Protein AF-A0A450XG70-F1 (afdb_monomer_lite)

pLDDT: mean 70.64, std 16.94, range [37.62, 87.38]

Secondary structure (DSSP, 8-state):
-----HHHHHHHHHHHHSTTSPPHHHHHHHH---HHHHHHHHHHHSSPGGGS--------------

Organism: NCBI:txid2126335

Sequence (66 aa):
MPHYSQEFKEKLIREMMSPAGRRVSEIHRDTGISENTLYSWKNIYGPPPNARKSRAKAKMRYCTHI

InterPro domains:
  IPR002514 Transposase IS3/IS911family [PF01527] (4-45)
  IPR009057 Homedomain-like superfamily [SSF46689] (2-48)

Foldseek 3Di:
DPDDDPVRLVVLLVQCPDPPHDDLVVCCVVVVDDSVVNVVSNCVVPDHPCVPPDDDDDDDDDDDDD

Structure (mmCIF, N/CA/C/O backbone):
data_AF-A0A450XG70-F1
#
_entry.id   AF-A0A450XG70-F1
#
loop_
_atom_site.group_PDB
_atom_site.id
_atom_site.type_symbol
_atom_site.label_atom_id
_atom_site.label_alt_id
_atom_site.label_comp_id
_atom_site.label_asym_id
_atom_site.label_entity_id
_atom_site.label_seq_id
_atom_site.pdbx_PDB_ins_code
_atom_site.Cartn_x
_atom_site.Cartn_y
_atom_site.Cartn_z
_atom_site.occupancy
_atom_site.B_iso_or_equiv
_atom_site.auth_seq_id
_atom_site.auth_comp_id
_atom_site.auth_asym_id
_atom_site.auth_atom_id
_atom_site.pdbx_PDB_model_num
ATOM 1 N N . MET A 1 1 ? -3.589 11.537 -5.776 1.00 50.94 1 MET A N 1
ATOM 2 C CA . MET A 1 1 ? -3.396 10.211 -5.139 1.00 50.94 1 MET A CA 1
ATOM 3 C C . MET A 1 1 ? -3.466 10.416 -3.637 1.00 50.94 1 MET A C 1
ATOM 5 O O . MET A 1 1 ? -2.890 11.401 -3.192 1.00 50.94 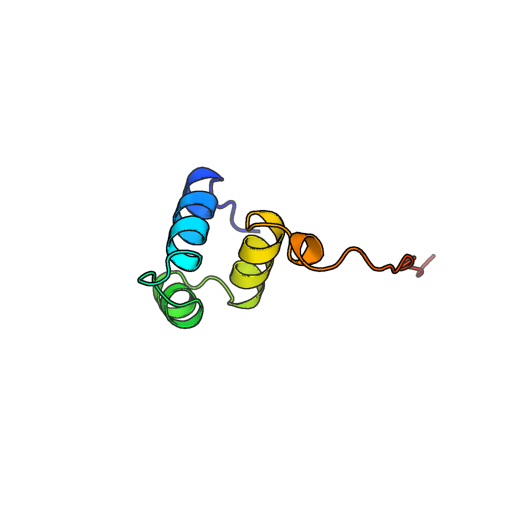1 MET A O 1
ATOM 9 N N . PRO A 1 2 ? -4.161 9.567 -2.863 1.00 57.66 2 PRO A N 1
ATOM 10 C CA . PRO A 1 2 ? -4.116 9.646 -1.405 1.00 57.66 2 PRO A CA 1
ATOM 11 C C . PRO A 1 2 ? -2.655 9.642 -0.934 1.00 57.66 2 PRO A C 1
ATOM 13 O O . PRO A 1 2 ? -1.855 8.788 -1.330 1.00 57.66 2 PRO A O 1
ATOM 16 N N . HIS A 1 3 ? -2.286 10.660 -0.160 1.00 66.88 3 HIS A N 1
ATOM 17 C CA . HIS A 1 3 ? -0.926 10.844 0.331 1.00 66.88 3 HIS A CA 1
ATOM 18 C C . HIS A 1 3 ? -0.706 9.929 1.537 1.00 66.88 3 HIS A C 1
ATOM 20 O O . HIS A 1 3 ? -0.877 10.332 2.680 1.00 66.88 3 HIS A O 1
ATOM 26 N N . TYR A 1 4 ? -0.346 8.672 1.280 1.00 75.75 4 TYR A N 1
ATOM 27 C CA . TYR A 1 4 ? 0.125 7.782 2.340 1.00 75.75 4 TYR A CA 1
ATOM 28 C C . TYR A 1 4 ? 1.516 8.230 2.799 1.00 75.75 4 TYR A C 1
ATOM 30 O O . TYR A 1 4 ? 2.409 8.418 1.960 1.00 75.75 4 TYR A O 1
ATOM 38 N N . SER A 1 5 ? 1.700 8.376 4.112 1.00 82.00 5 SER A N 1
ATOM 39 C CA . SER A 1 5 ? 3.000 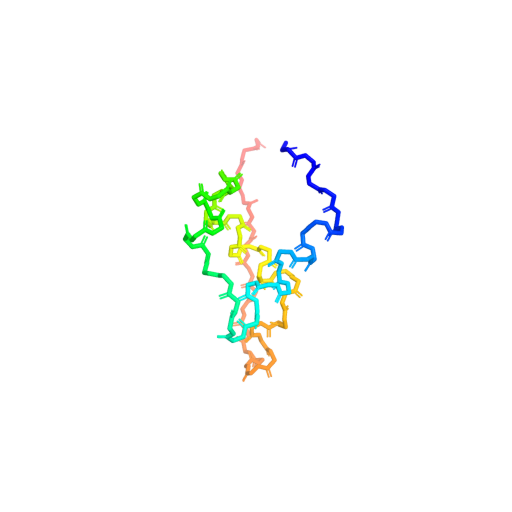8.682 4.710 1.00 82.00 5 SER A CA 1
ATOM 40 C C . SER A 1 5 ? 4.021 7.591 4.370 1.00 82.00 5 SER A C 1
ATOM 42 O O . SER A 1 5 ? 3.674 6.420 4.188 1.00 82.00 5 SER A O 1
ATOM 44 N N . GLN A 1 6 ? 5.293 7.973 4.238 1.00 79.50 6 GLN A N 1
ATOM 45 C CA . GLN A 1 6 ? 6.362 7.019 3.921 1.00 79.50 6 GLN A CA 1
ATOM 46 C C . GLN A 1 6 ? 6.482 5.935 4.997 1.00 79.50 6 GLN A C 1
ATOM 48 O O . GLN A 1 6 ? 6.545 4.759 4.655 1.00 79.50 6 GLN A O 1
ATOM 53 N N . GLU A 1 7 ? 6.376 6.311 6.272 1.00 82.38 7 GLU A N 1
ATOM 54 C CA . GLU A 1 7 ? 6.414 5.375 7.402 1.00 82.38 7 GLU A CA 1
ATOM 55 C C . GLU A 1 7 ? 5.320 4.303 7.311 1.00 82.38 7 GLU A C 1
ATOM 57 O O . GLU A 1 7 ? 5.559 3.123 7.580 1.00 82.38 7 GLU A O 1
ATOM 62 N N . PHE A 1 8 ? 4.117 4.691 6.874 1.00 85.06 8 PHE A N 1
ATOM 63 C CA . PHE A 1 8 ? 3.021 3.748 6.677 1.00 85.06 8 PHE A CA 1
ATOM 64 C C . PHE A 1 8 ? 3.336 2.761 5.552 1.00 85.06 8 PHE A C 1
ATOM 66 O O . PHE A 1 8 ? 3.164 1.556 5.731 1.00 85.06 8 PHE A O 1
ATOM 73 N N . LYS A 1 9 ? 3.849 3.255 4.417 1.00 82.56 9 LYS A N 1
ATOM 74 C CA . LYS A 1 9 ? 4.252 2.406 3.284 1.00 82.56 9 LYS A CA 1
ATOM 75 C C . LYS A 1 9 ? 5.339 1.420 3.694 1.00 82.56 9 LYS A C 1
ATOM 77 O O . LYS A 1 9 ? 5.219 0.236 3.401 1.00 82.56 9 LYS A O 1
ATOM 82 N N . GLU A 1 10 ? 6.367 1.881 4.397 1.00 83.69 10 GLU A N 1
ATOM 83 C CA . GLU A 1 10 ? 7.476 1.039 4.847 1.00 83.69 10 GLU A CA 1
ATOM 84 C C . GLU A 1 10 ? 7.018 -0.045 5.818 1.00 83.69 10 GLU A C 1
ATOM 86 O O . GLU A 1 10 ? 7.394 -1.208 5.659 1.00 83.69 10 GLU A O 1
ATOM 91 N N . LYS A 1 11 ? 6.157 0.299 6.784 1.00 86.25 11 LYS A N 1
ATOM 92 C CA . LYS A 1 11 ? 5.562 -0.682 7.699 1.00 86.25 11 LYS A CA 1
ATOM 93 C C . LYS A 1 11 ? 4.761 -1.735 6.932 1.00 86.25 11 LYS A C 1
ATOM 95 O O . LYS A 1 11 ? 4.962 -2.926 7.161 1.00 86.25 11 LYS A O 1
ATOM 100 N N . LEU A 1 12 ? 3.922 -1.306 5.986 1.00 86.56 12 LEU A N 1
ATOM 101 C CA . LEU A 1 12 ? 3.119 -2.206 5.152 1.00 86.56 12 LEU A CA 1
ATOM 102 C C . LEU A 1 12 ? 4.001 -3.145 4.322 1.00 86.56 12 LEU A C 1
ATOM 104 O O . LEU A 1 12 ? 3.743 -4.341 4.252 1.00 86.56 12 LEU A O 1
ATOM 108 N N . ILE A 1 13 ? 5.066 -2.620 3.717 1.00 84.25 13 ILE A N 1
ATOM 109 C CA . ILE A 1 13 ? 5.984 -3.393 2.873 1.00 84.25 13 ILE A CA 1
ATOM 110 C C . ILE A 1 13 ? 6.791 -4.385 3.708 1.00 84.25 13 ILE A C 1
ATOM 112 O O . ILE A 1 13 ? 6.963 -5.527 3.284 1.00 84.25 13 ILE A O 1
ATOM 116 N N . ARG A 1 14 ? 7.250 -3.993 4.904 1.00 84.12 14 ARG A N 1
ATOM 117 C CA . ARG A 1 14 ? 7.907 -4.908 5.853 1.00 84.12 14 ARG A CA 1
ATOM 118 C C . ARG A 1 14 ? 6.968 -6.034 6.269 1.00 84.12 14 ARG A C 1
ATOM 120 O O . ARG A 1 14 ? 7.400 -7.181 6.326 1.00 84.12 14 ARG A O 1
ATOM 127 N N . GLU A 1 15 ? 5.694 -5.723 6.498 1.00 85.75 15 GLU A N 1
ATOM 128 C CA . GLU A 1 15 ? 4.672 -6.724 6.804 1.00 85.75 15 GLU A CA 1
ATOM 129 C C . GLU A 1 15 ? 4.443 -7.656 5.603 1.00 85.75 15 GLU A C 1
ATOM 131 O O . GLU A 1 15 ? 4.529 -8.865 5.761 1.00 85.75 15 GLU A O 1
ATOM 136 N N . MET A 1 16 ? 4.302 -7.130 4.382 1.00 84.62 16 MET A N 1
ATOM 137 C CA . MET A 1 16 ? 4.154 -7.921 3.145 1.00 84.62 16 MET A CA 1
ATOM 138 C C . MET A 1 16 ? 5.378 -8.779 2.776 1.00 84.62 16 MET A C 1
ATOM 140 O O . MET A 1 16 ? 5.247 -9.748 2.023 1.00 84.62 16 MET A O 1
ATOM 144 N N . MET A 1 17 ? 6.578 -8.386 3.211 1.00 81.38 17 MET A N 1
ATOM 145 C CA . MET A 1 17 ? 7.831 -9.112 2.967 1.00 81.38 17 MET A CA 1
ATOM 146 C C . MET A 1 17 ? 8.148 -10.141 4.055 1.00 81.38 17 MET A C 1
ATOM 148 O O . MET A 1 17 ? 9.031 -10.976 3.857 1.00 81.38 17 MET A O 1
ATOM 152 N N . SER A 1 18 ? 7.446 -10.104 5.188 1.00 80.88 18 SER A N 1
ATOM 153 C CA . SER A 1 18 ? 7.621 -11.091 6.247 1.00 80.88 18 SER A CA 1
ATOM 154 C C . SER A 1 18 ? 7.053 -12.448 5.804 1.00 80.88 18 SER A C 1
ATOM 156 O O . SER A 1 18 ? 5.930 -12.501 5.302 1.00 80.88 18 SER A O 1
ATOM 158 N N . PRO A 1 19 ? 7.769 -13.571 6.007 1.00 71.50 19 PRO A N 1
ATOM 159 C CA . PRO A 1 19 ? 7.274 -14.907 5.656 1.00 71.50 19 PRO A CA 1
ATOM 160 C C . PRO A 1 19 ? 6.017 -15.316 6.443 1.00 71.50 19 PRO A C 1
ATOM 162 O O . PRO A 1 19 ? 5.258 -16.158 5.975 1.00 71.50 19 PRO A O 1
ATOM 165 N N . ALA A 1 20 ? 5.788 -14.699 7.607 1.00 76.56 20 ALA A N 1
ATOM 166 C CA . ALA A 1 20 ? 4.577 -14.841 8.421 1.00 76.56 20 ALA A CA 1
ATOM 167 C C . ALA A 1 20 ? 3.658 -13.602 8.345 1.00 76.56 20 ALA A C 1
ATOM 169 O O . ALA A 1 20 ? 2.772 -13.428 9.177 1.00 76.56 20 ALA A O 1
ATOM 170 N N . GLY A 1 21 ? 3.915 -12.696 7.402 1.00 76.50 21 GLY A N 1
ATOM 171 C CA . GLY A 1 21 ? 3.181 -11.446 7.253 1.00 76.50 21 GLY A CA 1
ATOM 172 C C . GLY A 1 21 ? 1.834 -11.585 6.548 1.00 76.50 21 GLY A C 1
ATOM 173 O O . GLY A 1 21 ? 1.517 -12.625 5.967 1.00 76.50 21 GLY A O 1
ATOM 174 N N . ARG A 1 22 ? 1.041 -10.504 6.576 1.00 82.12 22 ARG A N 1
ATOM 175 C CA . ARG A 1 22 ? -0.262 -10.443 5.896 1.00 82.12 22 ARG A CA 1
ATOM 176 C C . ARG A 1 22 ? -0.108 -10.480 4.378 1.00 82.12 22 ARG A C 1
ATOM 178 O O . ARG A 1 22 ? 0.792 -9.857 3.805 1.00 82.12 22 ARG A O 1
ATOM 185 N N . ARG A 1 23 ? -1.018 -11.193 3.709 1.00 82.69 23 ARG A N 1
ATOM 186 C CA . ARG A 1 23 ? -1.027 -11.288 2.242 1.00 82.69 23 ARG A CA 1
ATOM 187 C C . ARG A 1 23 ? -1.530 -9.994 1.610 1.00 82.69 23 ARG A C 1
ATOM 189 O O . ARG A 1 23 ? -2.343 -9.274 2.182 1.00 82.69 23 ARG A O 1
ATOM 196 N N . VAL A 1 24 ? -1.102 -9.747 0.371 1.00 83.19 24 VAL A N 1
ATOM 197 C CA . VAL A 1 24 ? -1.523 -8.584 -0.435 1.00 83.19 24 VAL A CA 1
ATOM 198 C C . VAL A 1 24 ? -3.048 -8.471 -0.509 1.00 83.19 24 VAL A C 1
ATOM 200 O O . VAL A 1 24 ? -3.595 -7.392 -0.314 1.00 83.19 24 VAL A O 1
ATOM 203 N N . SER A 1 25 ? -3.729 -9.600 -0.702 1.00 83.69 25 SER A N 1
ATOM 204 C CA . SER A 1 25 ? -5.188 -9.692 -0.776 1.00 83.69 25 SER A CA 1
ATOM 205 C C . SER A 1 25 ? -5.890 -9.329 0.537 1.00 83.69 25 SER A C 1
ATOM 207 O O . SER A 1 25 ? -6.973 -8.748 0.527 1.00 83.69 25 SER A O 1
ATOM 209 N N . GLU A 1 26 ? -5.285 -9.663 1.680 1.00 86.25 26 GLU A N 1
ATOM 210 C CA . GLU A 1 26 ? -5.826 -9.320 3.000 1.00 86.25 26 GLU A CA 1
ATOM 211 C C . GLU A 1 26 ? -5.653 -7.831 3.275 1.00 86.25 26 GLU A C 1
ATOM 213 O O . GLU A 1 26 ? -6.599 -7.166 3.684 1.00 86.25 26 GLU A O 1
ATOM 218 N N . ILE A 1 27 ? -4.472 -7.291 2.967 1.00 85.69 27 ILE A N 1
ATOM 219 C CA . ILE A 1 27 ? -4.179 -5.862 3.098 1.00 85.69 27 ILE A CA 1
ATOM 220 C C . ILE A 1 27 ? -5.080 -5.048 2.172 1.00 85.69 27 ILE A C 1
ATOM 222 O O . ILE A 1 27 ? -5.603 -4.025 2.596 1.00 85.69 27 ILE A O 1
ATOM 226 N N . HIS A 1 28 ? -5.321 -5.505 0.943 1.00 86.19 28 HIS A N 1
ATOM 227 C CA . HIS A 1 28 ? -6.280 -4.886 0.028 1.00 86.19 28 HIS A CA 1
ATOM 228 C C . HIS A 1 28 ? -7.679 -4.796 0.647 1.00 86.19 28 HIS A C 1
ATOM 230 O O . HIS A 1 28 ? -8.317 -3.748 0.583 1.00 86.19 28 HIS A O 1
ATOM 236 N N . ARG A 1 29 ? -8.141 -5.876 1.288 1.00 85.88 29 ARG A N 1
ATOM 237 C CA . ARG A 1 29 ? -9.469 -5.929 1.912 1.00 85.88 29 ARG A CA 1
ATOM 238 C C . ARG A 1 29 ? -9.567 -5.082 3.187 1.00 85.88 29 ARG A C 1
ATOM 240 O O . ARG A 1 29 ? -10.639 -4.565 3.467 1.00 85.88 29 ARG A O 1
ATOM 247 N N . ASP A 1 30 ? -8.467 -4.942 3.922 1.00 87.38 30 ASP A N 1
ATOM 248 C CA . ASP A 1 30 ? -8.368 -4.180 5.177 1.00 87.38 30 ASP A CA 1
ATOM 249 C C . ASP A 1 30 ? -8.181 -2.670 4.942 1.00 87.38 30 ASP A C 1
ATOM 251 O O . ASP A 1 30 ? -8.866 -1.843 5.535 1.00 87.38 30 ASP A O 1
ATOM 255 N N . THR A 1 31 ? -7.273 -2.301 4.034 1.00 83.94 31 THR A N 1
ATOM 256 C CA . THR A 1 31 ? -6.892 -0.900 3.767 1.00 83.94 31 THR A CA 1
ATOM 257 C C . THR A 1 31 ? -7.616 -0.274 2.577 1.00 83.94 31 THR A C 1
ATOM 259 O O . THR A 1 31 ? -7.541 0.941 2.392 1.00 83.94 31 THR A O 1
ATOM 262 N N . GLY A 1 32 ? -8.274 -1.075 1.731 1.00 85.75 32 GLY A N 1
ATOM 263 C CA . GLY A 1 32 ? -8.887 -0.612 0.480 1.00 85.75 32 GLY A CA 1
ATOM 264 C C . GLY A 1 32 ? -7.876 -0.182 -0.591 1.00 85.75 32 GLY A C 1
ATOM 265 O O . GLY A 1 32 ? -8.253 0.393 -1.612 1.00 85.75 32 GLY A O 1
ATOM 266 N N . ILE A 1 33 ? -6.579 -0.423 -0.371 1.00 83.94 33 ILE A N 1
ATOM 267 C CA . ILE A 1 33 ? -5.516 -0.082 -1.318 1.00 83.94 33 ILE A CA 1
ATOM 268 C C . ILE A 1 33 ? -5.464 -1.155 -2.395 1.00 83.94 33 ILE A C 1
ATOM 270 O O . ILE A 1 33 ? -5.253 -2.319 -2.071 1.00 83.94 33 ILE A O 1
ATOM 274 N N . SER A 1 34 ? -5.571 -0.751 -3.667 1.00 85.19 34 SER A N 1
ATOM 275 C CA . SER A 1 34 ? -5.522 -1.673 -4.809 1.00 85.19 34 SER A CA 1
ATOM 276 C C . SER A 1 34 ? -4.299 -2.600 -4.753 1.00 85.19 34 SER A C 1
ATOM 278 O O . SER A 1 34 ? -3.179 -2.157 -4.471 1.00 85.19 34 SER A O 1
ATOM 280 N N . GLU A 1 35 ? -4.488 -3.880 -5.082 1.00 84.75 35 GLU A N 1
ATOM 281 C CA . GLU A 1 35 ? -3.397 -4.863 -5.084 1.00 84.75 35 GLU A CA 1
ATOM 282 C C . GLU A 1 35 ? -2.247 -4.413 -5.995 1.00 84.75 35 GLU A C 1
ATOM 284 O O . GLU A 1 35 ? -1.076 -4.558 -5.650 1.00 84.75 35 GLU A O 1
ATOM 289 N N . ASN A 1 36 ? -2.569 -3.762 -7.117 1.00 82.94 36 ASN A N 1
ATOM 290 C CA . ASN A 1 36 ? -1.586 -3.222 -8.052 1.00 82.94 36 ASN A CA 1
ATOM 291 C C . ASN A 1 36 ? -0.663 -2.169 -7.406 1.00 82.94 36 ASN A C 1
ATOM 293 O O . ASN A 1 36 ? 0.546 -2.148 -7.654 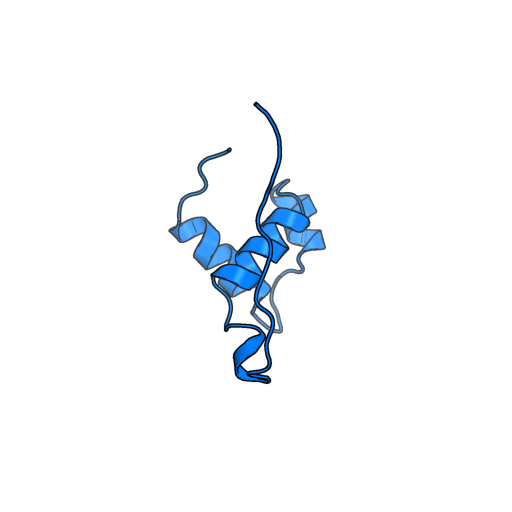1.00 82.94 36 ASN A O 1
ATOM 297 N N . THR A 1 37 ? -1.208 -1.311 -6.537 1.00 85.69 37 THR A N 1
ATOM 298 C CA . THR A 1 37 ? -0.417 -0.342 -5.761 1.00 85.69 37 THR A CA 1
ATOM 299 C C . THR A 1 37 ? 0.499 -1.049 -4.764 1.00 85.69 37 THR A C 1
ATOM 301 O O . THR A 1 37 ? 1.680 -0.714 -4.680 1.00 85.69 37 THR A O 1
ATOM 304 N N . LEU A 1 38 ? -0.011 -2.063 -4.064 1.00 84.75 38 LEU A N 1
ATOM 305 C CA . LEU A 1 38 ? 0.759 -2.848 -3.096 1.00 84.75 38 LEU A CA 1
ATOM 306 C C . LEU A 1 38 ? 1.920 -3.604 -3.769 1.00 84.75 38 LEU A C 1
ATOM 308 O O . LEU A 1 38 ? 3.051 -3.566 -3.280 1.00 84.75 38 LEU A O 1
ATOM 312 N N . TYR A 1 39 ? 1.689 -4.224 -4.931 1.00 84.19 39 TYR A N 1
ATOM 313 C CA . TYR A 1 39 ? 2.749 -4.848 -5.734 1.00 84.19 39 TYR A CA 1
ATOM 314 C C . TYR A 1 39 ? 3.780 -3.833 -6.238 1.00 84.19 39 TYR A C 1
ATOM 316 O O . TYR A 1 39 ? 4.980 -4.113 -6.214 1.00 84.19 39 TYR A O 1
ATOM 324 N N . SER A 1 40 ? 3.337 -2.640 -6.641 1.00 83.56 40 SER A N 1
ATOM 325 C CA . SER A 1 40 ? 4.241 -1.561 -7.057 1.00 83.56 40 SER A CA 1
ATOM 326 C C . SER A 1 40 ? 5.162 -1.138 -5.911 1.00 83.56 40 SER A C 1
ATOM 328 O O . SER A 1 40 ? 6.369 -1.017 -6.099 1.00 83.56 40 SER A O 1
ATOM 330 N N . TRP A 1 41 ? 4.625 -0.981 -4.699 1.00 84.38 41 TRP A N 1
ATOM 331 C CA . TRP A 1 41 ? 5.419 -0.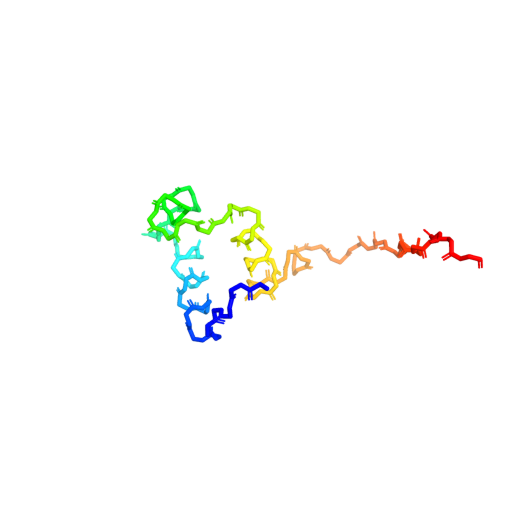654 -3.512 1.00 84.38 41 TRP A CA 1
ATOM 332 C C . TRP A 1 41 ? 6.393 -1.773 -3.148 1.00 84.38 41 TRP A C 1
ATOM 334 O O . TRP A 1 41 ? 7.566 -1.505 -2.896 1.00 84.38 41 TRP A O 1
ATOM 344 N N . LYS A 1 42 ? 5.953 -3.031 -3.220 1.00 80.75 42 LYS A N 1
ATOM 345 C CA . LYS A 1 42 ? 6.821 -4.198 -3.033 1.00 80.75 42 LYS A CA 1
ATOM 346 C C . LYS A 1 42 ? 8.009 -4.198 -4.005 1.00 80.75 42 LYS A C 1
ATOM 348 O O . LYS A 1 42 ? 9.099 -4.597 -3.618 1.00 80.75 42 LYS A O 1
ATOM 353 N N . ASN A 1 43 ? 7.811 -3.748 -5.243 1.00 78.12 43 ASN A N 1
ATOM 354 C CA . ASN A 1 43 ? 8.866 -3.674 -6.254 1.00 78.12 43 ASN A CA 1
ATOM 355 C C . ASN A 1 43 ? 9.812 -2.471 -6.072 1.00 78.12 43 ASN A C 1
ATOM 357 O O . ASN A 1 43 ? 10.986 -2.567 -6.408 1.00 78.12 43 ASN A O 1
ATOM 361 N N . ILE A 1 44 ? 9.303 -1.344 -5.566 1.00 77.62 44 ILE A N 1
ATOM 362 C CA . ILE A 1 44 ? 10.081 -0.107 -5.370 1.00 77.62 44 ILE A CA 1
ATOM 363 C C . ILE A 1 44 ? 10.927 -0.167 -4.092 1.00 77.62 44 ILE A C 1
ATOM 365 O O . ILE A 1 44 ? 12.080 0.251 -4.102 1.00 77.62 44 ILE A O 1
ATOM 369 N N . TYR A 1 45 ? 10.347 -0.660 -2.997 1.00 76.69 45 TYR A N 1
ATOM 370 C CA . TYR A 1 45 ? 10.967 -0.652 -1.666 1.00 76.69 45 TYR A CA 1
ATOM 371 C C . TYR A 1 45 ? 11.454 -2.033 -1.216 1.00 76.69 45 TYR A C 1
ATOM 373 O O . TYR A 1 45 ? 12.217 -2.143 -0.259 1.00 76.69 45 TYR A O 1
ATOM 381 N N . GLY A 1 46 ? 10.988 -3.103 -1.860 1.00 68.31 46 GLY A N 1
ATOM 382 C CA . GLY A 1 46 ? 11.540 -4.432 -1.644 1.00 68.31 46 GLY A CA 1
ATOM 383 C C . GLY A 1 46 ? 12.927 -4.575 -2.270 1.00 68.31 46 GLY A C 1
ATOM 384 O O . GLY A 1 46 ? 13.299 -3.774 -3.130 1.00 68.31 46 GLY A O 1
ATOM 385 N N . PRO A 1 47 ? 13.706 -5.602 -1.878 1.00 62.19 47 PRO A N 1
ATOM 386 C CA . PRO A 1 47 ? 14.940 -5.930 -2.569 1.00 62.19 47 PRO A CA 1
ATOM 387 C C . PRO A 1 47 ? 14.690 -6.024 -4.082 1.00 62.19 47 PRO A C 1
ATOM 389 O O . PRO A 1 47 ? 13.734 -6.692 -4.494 1.00 62.19 47 PRO A O 1
ATOM 392 N N . PRO A 1 48 ? 15.529 -5.366 -4.902 1.00 56.09 48 PRO A N 1
ATOM 393 C CA . PRO A 1 48 ? 15.362 -5.335 -6.343 1.00 56.09 48 PRO A CA 1
ATOM 394 C C . PRO A 1 48 ? 15.161 -6.758 -6.895 1.00 56.09 48 PRO A C 1
ATOM 396 O O . PRO A 1 48 ? 15.979 -7.639 -6.595 1.00 56.09 48 PRO A O 1
ATOM 399 N N . PRO A 1 49 ? 14.138 -7.021 -7.736 1.00 54.31 49 PRO A N 1
ATOM 400 C CA . PRO A 1 49 ? 13.931 -8.344 -8.349 1.00 54.31 49 PRO A CA 1
ATOM 401 C C . PRO A 1 49 ? 15.143 -8.804 -9.187 1.00 54.31 49 PRO A C 1
ATOM 403 O O . PRO A 1 49 ? 15.316 -9.982 -9.499 1.00 54.31 49 PRO A O 1
ATOM 406 N N . ASN A 1 50 ? 16.018 -7.860 -9.519 1.00 48.81 50 ASN A N 1
ATOM 407 C CA . ASN A 1 50 ? 17.250 -7.968 -10.282 1.00 48.81 50 ASN A CA 1
ATOM 408 C C . ASN A 1 50 ? 18.511 -8.277 -9.450 1.00 48.81 50 ASN A C 1
ATOM 410 O O . ASN A 1 50 ? 19.548 -8.524 -10.061 1.00 48.81 50 ASN A O 1
ATOM 414 N N . ALA A 1 51 ? 18.449 -8.405 -8.117 1.00 53.12 51 ALA A N 1
ATOM 415 C CA . ALA A 1 51 ? 19.573 -8.966 -7.344 1.00 53.12 51 ALA A CA 1
ATOM 416 C C . ALA A 1 51 ? 19.805 -10.469 -7.624 1.00 53.12 51 ALA A C 1
ATOM 418 O O . ALA A 1 51 ? 20.831 -11.021 -7.236 1.00 53.12 51 ALA A O 1
ATOM 419 N N . ARG A 1 52 ? 18.880 -11.139 -8.337 1.00 52.38 52 ARG A N 1
ATOM 420 C CA . ARG A 1 52 ? 19.091 -12.500 -8.858 1.00 52.38 52 ARG A CA 1
ATOM 421 C C . ARG A 1 52 ? 19.393 -12.590 -10.351 1.00 52.38 52 ARG A C 1
ATOM 423 O O . ARG A 1 52 ? 19.931 -13.620 -10.738 1.00 52.38 52 ARG A O 1
ATOM 430 N N . LYS A 1 53 ? 19.104 -11.580 -11.187 1.00 44.22 53 LYS A N 1
ATOM 431 C CA . LYS A 1 53 ? 19.498 -11.563 -12.615 1.00 44.22 53 LYS A CA 1
ATOM 432 C C . LYS A 1 53 ? 19.633 -10.135 -13.152 1.00 44.22 53 LYS A C 1
ATOM 434 O O . LYS A 1 53 ? 18.666 -9.518 -13.593 1.00 44.22 53 LYS A O 1
ATOM 439 N N . SER A 1 54 ? 20.867 -9.656 -13.206 1.0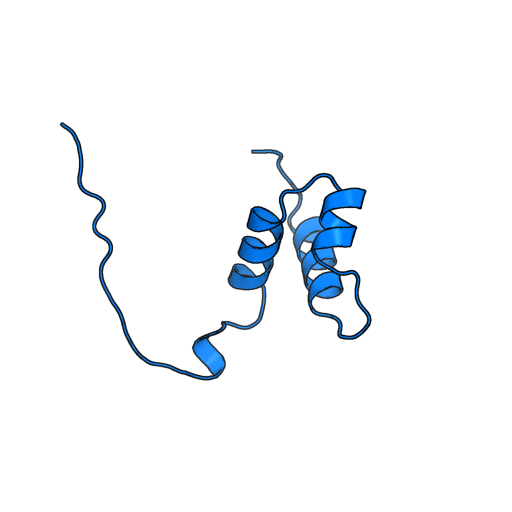0 45.38 54 SER A N 1
ATOM 440 C CA . SER A 1 54 ? 21.319 -8.659 -14.171 1.00 45.38 54 SER A CA 1
ATOM 441 C C . SER A 1 54 ? 21.177 -9.219 -15.596 1.00 45.38 54 SER A C 1
ATOM 443 O O . SER A 1 54 ? 22.054 -9.919 -16.093 1.00 45.38 54 SER A O 1
ATOM 445 N N . ARG A 1 55 ? 20.065 -8.937 -16.291 1.00 46.41 55 ARG A N 1
ATOM 446 C CA . ARG A 1 55 ? 20.016 -9.066 -17.760 1.00 46.41 55 ARG A CA 1
ATOM 447 C C . ARG A 1 55 ? 18.925 -8.186 -18.377 1.00 46.41 55 ARG A C 1
ATOM 449 O O . ARG A 1 55 ? 17.763 -8.555 -18.404 1.00 46.41 55 ARG A O 1
ATOM 456 N N . ALA A 1 56 ? 19.365 -7.024 -18.858 1.00 47.97 56 ALA A N 1
ATOM 457 C CA . ALA A 1 56 ? 18.872 -6.271 -20.014 1.00 47.97 56 ALA A CA 1
ATOM 458 C C . ALA A 1 56 ? 17.353 -6.213 -20.300 1.00 47.97 56 ALA A C 1
ATOM 460 O O . ALA A 1 56 ? 16.765 -7.189 -20.756 1.00 47.97 56 ALA A O 1
ATOM 461 N N . LYS A 1 57 ? 16.797 -4.992 -20.317 1.00 37.62 57 LYS A N 1
ATOM 462 C CA . LYS A 1 57 ? 16.385 -4.353 -21.583 1.00 37.62 57 LYS A CA 1
ATOM 463 C C . LYS A 1 57 ? 16.024 -2.878 -21.399 1.00 37.62 57 LYS A C 1
ATOM 465 O O . LYS A 1 57 ? 15.192 -2.509 -20.582 1.00 37.62 57 LYS A O 1
ATOM 470 N N . ALA A 1 58 ? 16.677 -2.065 -22.222 1.00 45.53 58 ALA A N 1
ATOM 471 C CA . ALA A 1 58 ? 16.318 -0.695 -22.533 1.00 45.53 58 ALA A CA 1
ATOM 472 C C . ALA A 1 58 ? 15.018 -0.614 -23.360 1.00 45.53 58 ALA A C 1
ATOM 474 O O . ALA A 1 58 ? 14.623 -1.589 -23.999 1.00 45.53 58 ALA A O 1
ATOM 475 N N . LYS A 1 59 ? 14.495 0.620 -23.434 1.00 47.16 59 LYS A N 1
ATOM 476 C CA . LYS A 1 59 ? 13.392 1.160 -24.256 1.00 47.16 59 LYS A CA 1
ATOM 477 C C . LYS A 1 59 ? 11.971 0.952 -23.727 1.00 47.16 59 LYS A C 1
ATOM 479 O O . LYS A 1 59 ? 11.328 -0.046 -24.013 1.00 47.16 59 LYS A O 1
ATOM 484 N N . MET A 1 60 ? 11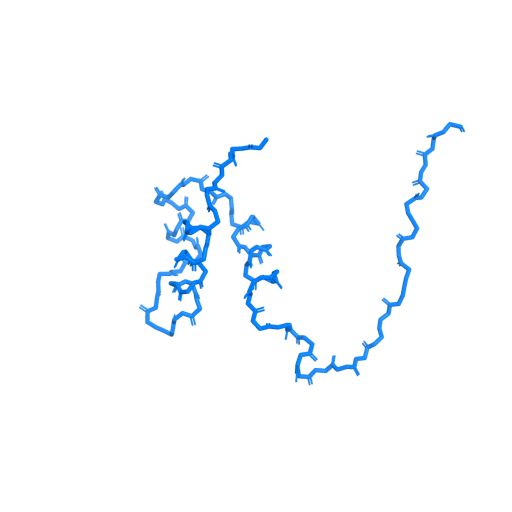.422 2.040 -23.189 1.00 40.28 60 MET A N 1
ATOM 485 C CA . MET A 1 60 ? 10.095 2.493 -23.604 1.00 40.28 60 MET A CA 1
ATOM 486 C C . MET A 1 60 ? 10.115 4.020 -23.716 1.00 40.28 60 MET A C 1
ATOM 488 O O . MET A 1 60 ? 9.947 4.745 -22.742 1.00 40.28 60 MET A O 1
ATOM 492 N N . ARG A 1 61 ? 10.419 4.498 -24.931 1.00 46.41 61 ARG A N 1
ATOM 493 C CA . ARG A 1 61 ? 10.038 5.844 -25.358 1.00 46.41 61 ARG A CA 1
ATOM 494 C C . ARG A 1 61 ? 8.509 5.865 -25.354 1.00 46.41 61 ARG A C 1
ATOM 496 O O . ARG A 1 61 ? 7.914 5.061 -26.065 1.00 46.41 61 ARG A O 1
ATOM 503 N N . TYR A 1 62 ? 7.890 6.761 -24.598 1.00 44.03 62 TYR A N 1
ATOM 504 C CA . TYR A 1 62 ? 6.501 7.119 -24.852 1.00 44.03 62 TYR A CA 1
ATOM 505 C C . TYR A 1 62 ? 6.500 8.220 -25.918 1.00 44.03 62 TYR A C 1
ATOM 507 O O . TYR A 1 62 ? 6.829 9.368 -25.640 1.00 44.03 62 TYR A O 1
ATOM 515 N N . CYS A 1 63 ? 6.190 7.845 -27.159 1.00 39.03 63 CYS A N 1
ATOM 516 C CA . CYS A 1 63 ? 5.499 8.745 -28.081 1.00 39.03 63 CYS A CA 1
ATOM 517 C C . CYS A 1 63 ? 4.048 8.874 -27.580 1.00 39.03 63 CYS A C 1
ATOM 519 O O . CYS A 1 63 ? 3.493 7.870 -27.131 1.00 39.03 63 CYS A O 1
ATOM 521 N N . THR A 1 64 ? 3.411 10.051 -27.631 1.00 45.72 64 THR A N 1
ATOM 522 C CA . THR A 1 64 ? 2.448 10.451 -28.689 1.00 45.72 64 THR A CA 1
ATOM 523 C C . THR A 1 64 ? 1.768 11.800 -28.340 1.00 45.72 64 THR A C 1
ATOM 525 O O . THR A 1 64 ? 1.387 11.993 -27.189 1.00 45.72 64 THR A O 1
ATOM 528 N N . HIS A 1 65 ? 1.553 12.635 -29.374 1.00 39.53 65 HIS A N 1
ATOM 529 C CA . HIS A 1 65 ? 0.772 13.893 -29.486 1.00 39.53 65 HIS A CA 1
ATOM 530 C C . HIS A 1 65 ? 1.423 15.132 -28.836 1.00 39.53 65 HIS A C 1
ATOM 532 O O . HIS A 1 65 ? 1.568 15.182 -27.622 1.00 39.53 65 HIS A O 1
ATOM 538 N N . ILE A 1 66 ? 1.889 16.144 -29.582 1.00 47.84 66 ILE A N 1
ATOM 539 C CA . ILE A 1 66 ? 1.238 16.928 -30.656 1.00 47.84 66 ILE A CA 1
ATOM 540 C C . ILE A 1 66 ? 2.249 17.292 -31.749 1.00 47.84 66 ILE A C 1
ATOM 542 O O . ILE A 1 66 ? 3.418 17.556 -31.389 1.00 47.84 66 ILE A O 1
#

Radius of gyration: 15.26 Å; chains: 1; bounding box: 31×32×39 Å